Protein AF-A0AAV8YC34-F1 (afdb_monomer_lite)

Organism: NCBI:txid1265417

Structure (mmCIF, N/CA/C/O backbone):
data_AF-A0AAV8YC34-F1
#
_entry.id   AF-A0AAV8YC34-F1
#
loop_
_atom_site.group_PDB
_atom_site.id
_atom_site.type_symbol
_atom_site.label_atom_id
_atom_site.label_alt_id
_atom_site.label_comp_id
_atom_site.label_asym_id
_atom_site.label_entity_id
_atom_site.label_seq_id
_atom_site.pdbx_PDB_ins_code
_atom_site.Cartn_x
_atom_site.Cartn_y
_atom_site.Cartn_z
_atom_site.occupancy
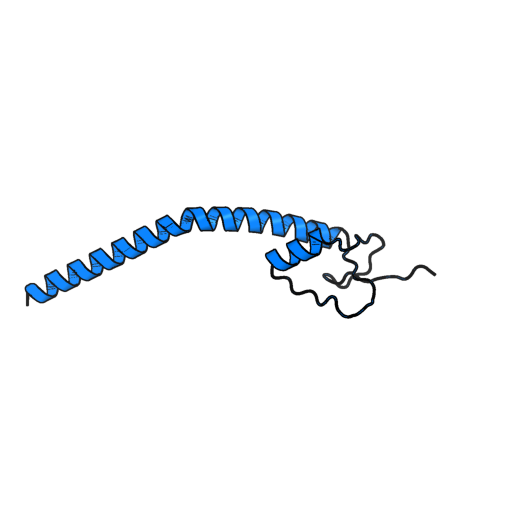_atom_site.B_iso_or_equiv
_atom_site.auth_seq_id
_atom_site.auth_comp_id
_atom_site.auth_asym_id
_atom_site.auth_atom_id
_atom_site.pdbx_PDB_model_num
ATOM 1 N N . MET A 1 1 ? -20.053 -1.691 30.825 1.00 32.19 1 MET A N 1
ATOM 2 C CA . MET A 1 1 ? -19.085 -2.709 30.366 1.00 32.19 1 MET A CA 1
ATOM 3 C C . MET A 1 1 ? -18.459 -2.171 29.091 1.00 32.19 1 MET A C 1
ATOM 5 O O . MET A 1 1 ? -19.128 -2.150 28.070 1.00 32.19 1 MET A O 1
ATOM 9 N N . THR A 1 2 ? -17.260 -1.596 29.159 1.00 45.34 2 THR A N 1
ATOM 10 C CA . THR A 1 2 ? -16.551 -1.106 27.966 1.00 45.34 2 THR A CA 1
ATOM 11 C C . THR A 1 2 ? -15.908 -2.305 27.281 1.00 45.34 2 THR A C 1
ATOM 13 O O . THR A 1 2 ? -15.032 -2.928 27.874 1.00 45.34 2 THR A O 1
ATOM 16 N N . ALA A 1 3 ? -16.378 -2.671 26.088 1.00 56.12 3 ALA A N 1
ATOM 17 C CA . ALA A 1 3 ? -15.766 -3.735 25.300 1.00 56.12 3 ALA A CA 1
ATOM 18 C C . ALA A 1 3 ? -14.323 -3.337 24.965 1.00 56.12 3 ALA A C 1
ATOM 20 O O . ALA A 1 3 ? -14.085 -2.344 24.277 1.00 56.12 3 ALA A O 1
ATOM 21 N N . GLN A 1 4 ? -13.368 -4.083 25.506 1.00 59.34 4 GLN A N 1
ATOM 22 C CA . GLN A 1 4 ? -11.952 -3.907 25.240 1.00 59.34 4 GLN A CA 1
ATOM 23 C C . GLN A 1 4 ? -11.671 -4.554 23.885 1.00 59.34 4 GLN A C 1
ATOM 25 O O . GLN A 1 4 ? -11.611 -5.774 23.767 1.00 59.34 4 GLN A O 1
ATOM 30 N N . LYS A 1 5 ? -11.639 -3.737 22.830 1.00 72.69 5 LYS A N 1
ATOM 31 C CA . LYS A 1 5 ? -11.321 -4.219 21.483 1.00 72.69 5 LYS A CA 1
ATOM 32 C C . LYS A 1 5 ? -9.798 -4.354 21.358 1.00 72.69 5 LYS A C 1
ATOM 34 O O . LYS A 1 5 ? -9.047 -3.703 22.084 1.00 72.69 5 LYS A O 1
ATOM 39 N N . ALA A 1 6 ? -9.327 -5.204 20.455 1.00 78.94 6 ALA A N 1
ATOM 40 C CA . ALA A 1 6 ? -7.903 -5.348 20.156 1.00 78.94 6 ALA A CA 1
ATOM 41 C C . ALA A 1 6 ? -7.617 -4.827 18.745 1.00 78.94 6 ALA A C 1
ATOM 43 O O . ALA A 1 6 ? -8.396 -5.057 17.820 1.00 78.94 6 ALA A O 1
ATOM 44 N N . CYS A 1 7 ? -6.496 -4.129 18.573 1.00 82.94 7 CYS A N 1
ATOM 45 C CA . CYS A 1 7 ? -6.041 -3.665 17.267 1.00 82.94 7 CYS A CA 1
ATOM 46 C C . CYS A 1 7 ? -5.704 -4.860 16.366 1.00 82.94 7 CYS A C 1
ATOM 48 O O . CYS A 1 7 ? -4.932 -5.733 16.759 1.00 82.94 7 CYS A O 1
ATOM 50 N N . LYS A 1 8 ? -6.207 -4.881 15.128 1.00 80.69 8 LYS A N 1
ATOM 51 C CA . LYS A 1 8 ? -5.959 -5.987 14.180 1.00 80.69 8 LYS A CA 1
ATOM 52 C C . LYS A 1 8 ? -4.518 -6.080 13.659 1.00 80.69 8 LYS A C 1
ATOM 54 O O . LYS A 1 8 ? -4.163 -7.099 13.079 1.00 80.69 8 LYS A O 1
ATOM 59 N N . LEU A 1 9 ? -3.705 -5.039 13.843 1.00 83.62 9 LEU A N 1
ATOM 60 C CA . LEU A 1 9 ? -2.327 -4.994 13.340 1.00 83.62 9 LEU A CA 1
ATOM 61 C C . LEU A 1 9 ? -1.301 -5.356 14.407 1.00 83.62 9 LEU A C 1
ATOM 63 O O . LEU A 1 9 ? -0.446 -6.205 14.176 1.00 83.62 9 LEU A O 1
ATOM 67 N N . CYS A 1 10 ? -1.381 -4.721 15.578 1.00 88.31 10 CYS A N 1
ATOM 68 C CA . CYS A 1 10 ? -0.445 -4.988 16.671 1.00 88.31 10 CYS A CA 1
ATOM 69 C C . CYS A 1 10 ? -0.968 -5.996 17.701 1.00 88.31 10 CYS A C 1
ATOM 71 O O . CYS A 1 10 ? -0.217 -6.361 18.601 1.00 88.31 10 CYS A O 1
ATOM 73 N N .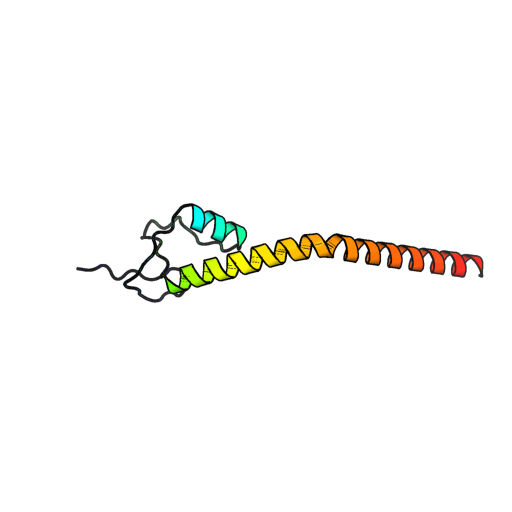 PHE A 1 11 ? -2.233 -6.427 17.599 1.00 84.19 11 PHE A N 1
ATOM 74 C CA . PHE A 1 11 ? -2.900 -7.327 18.551 1.00 84.19 11 PHE A CA 1
ATOM 75 C C . PHE A 1 11 ? -2.902 -6.818 20.002 1.00 84.19 11 PHE A C 1
ATOM 77 O O . PHE A 1 11 ? -3.111 -7.589 20.935 1.00 84.19 11 PHE A O 1
ATOM 84 N N . GLN A 1 12 ? -2.686 -5.513 20.202 1.00 85.19 12 GLN A N 1
ATOM 85 C CA . GLN A 1 12 ? -2.756 -4.864 21.508 1.00 85.19 12 GLN A CA 1
ATOM 86 C C . GLN A 1 12 ? -4.121 -4.219 21.714 1.00 85.19 12 GLN A C 1
ATOM 88 O O . GLN A 1 12 ? -4.744 -3.711 20.777 1.00 85.19 12 GLN A O 1
ATOM 93 N N . GLU A 1 13 ? -4.569 -4.209 22.961 1.00 79.50 13 GLU A N 1
ATOM 94 C CA . GLU A 1 13 ? -5.755 -3.471 23.367 1.00 79.50 13 GLU A CA 1
ATOM 95 C C . GLU A 1 13 ? -5.479 -1.968 23.293 1.00 79.50 13 GLU A C 1
ATOM 97 O O . GLU A 1 13 ? -4.415 -1.489 23.687 1.00 79.50 13 GLU A O 1
ATOM 102 N N . SER A 1 14 ? -6.452 -1.217 22.795 1.00 73.81 14 SER A N 1
ATOM 103 C CA . SER A 1 14 ? -6.416 0.244 22.785 1.00 73.81 14 SER A CA 1
ATOM 104 C C . SER A 1 14 ? -7.719 0.772 23.365 1.00 73.81 14 SER A C 1
ATOM 106 O O . SER A 1 14 ? -8.727 0.069 23.404 1.00 73.81 14 SER A O 1
ATOM 108 N N . LYS A 1 15 ? -7.700 2.009 23.850 1.00 69.62 15 LYS A N 1
ATOM 109 C CA . LYS A 1 15 ? -8.927 2.760 24.156 1.00 69.62 15 LYS A CA 1
ATOM 110 C C . LYS A 1 15 ? -9.304 3.678 22.997 1.00 69.62 15 LYS A C 1
ATOM 112 O O . LYS A 1 15 ? -10.484 3.940 22.790 1.00 69.62 15 LYS A O 1
ATOM 117 N N . ASP A 1 16 ? -8.299 4.059 22.215 1.00 67.38 16 ASP A N 1
ATOM 118 C CA . ASP A 1 16 ? -8.398 4.977 21.095 1.00 67.38 16 ASP A CA 1
ATOM 119 C C . ASP A 1 16 ? -8.308 4.167 19.801 1.00 67.38 16 ASP A C 1
ATOM 121 O O . ASP A 1 16 ? -7.256 3.620 19.437 1.00 67.38 16 ASP A O 1
ATOM 125 N N . PHE A 1 17 ? -9.459 4.015 19.155 1.00 67.62 17 PHE A N 1
ATOM 126 C CA . PHE A 1 17 ? -9.600 3.344 17.873 1.00 67.62 17 PHE A CA 1
ATOM 127 C C . PHE A 1 17 ? -10.067 4.346 16.838 1.00 67.62 17 PHE A C 1
ATOM 129 O O . PHE A 1 17 ? -11.031 5.072 17.075 1.00 67.62 17 PHE A O 1
ATOM 136 N N . GLN A 1 18 ? -9.430 4.330 15.672 1.00 66.88 18 GLN A N 1
ATOM 137 C CA . GLN A 1 18 ? -10.010 4.952 14.493 1.00 66.88 18 GLN A CA 1
ATOM 138 C C . GLN A 1 18 ? -10.868 3.917 13.766 1.00 66.88 18 GLN A C 1
ATOM 140 O O . GLN A 1 18 ? -10.484 2.750 13.617 1.00 66.88 18 GLN A O 1
ATOM 145 N N . VAL A 1 19 ? -12.061 4.343 13.354 1.00 66.12 19 VAL A N 1
ATOM 146 C CA . VAL A 1 19 ? -12.910 3.552 12.463 1.00 66.12 19 VAL A CA 1
ATOM 147 C C . VAL A 1 19 ? -12.202 3.466 11.117 1.00 66.12 19 VAL A C 1
ATOM 149 O O . VAL A 1 19 ? -11.692 4.463 10.613 1.00 66.12 19 VAL A O 1
ATOM 152 N N . ILE A 1 20 ? -12.157 2.267 10.540 1.00 67.44 20 ILE A N 1
ATOM 153 C C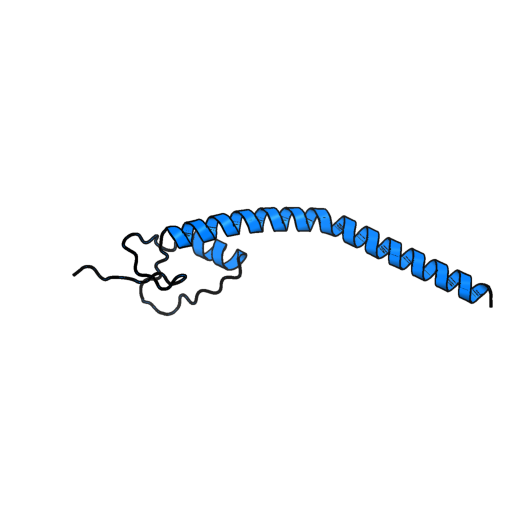A . ILE A 1 20 ? -11.615 2.069 9.196 1.00 67.44 20 ILE A CA 1
ATOM 154 C C . ILE A 1 20 ? -12.627 2.618 8.191 1.00 67.44 20 ILE A C 1
ATOM 156 O O . ILE A 1 20 ? -13.563 1.926 7.782 1.00 67.44 20 ILE A O 1
ATOM 160 N N . GLU A 1 21 ? -12.436 3.880 7.829 1.00 70.12 21 GLU A N 1
ATOM 161 C CA . GLU A 1 21 ? -13.112 4.537 6.718 1.00 70.12 21 GLU A CA 1
ATOM 162 C C . GLU A 1 21 ? -12.663 3.943 5.367 1.00 70.12 21 GLU A C 1
ATOM 164 O O . GLU A 1 21 ? -11.700 3.176 5.272 1.00 70.12 21 GLU A O 1
ATOM 169 N N . GLU A 1 22 ? -13.401 4.253 4.302 1.00 73.62 22 GLU A N 1
ATOM 170 C CA . GLU A 1 22 ? -13.157 3.721 2.954 1.00 73.62 22 GLU A CA 1
ATOM 171 C C . GLU A 1 22 ? -11.763 4.104 2.419 1.00 73.62 22 GLU A C 1
ATOM 173 O O . GLU A 1 22 ? -11.060 3.254 1.875 1.00 73.62 22 GLU A O 1
ATOM 178 N N . ASN A 1 23 ? -11.303 5.325 2.718 1.00 77.62 23 ASN A N 1
ATOM 179 C CA . ASN A 1 23 ? -9.950 5.817 2.415 1.00 77.62 23 ASN A CA 1
ATOM 180 C C . ASN A 1 23 ? -8.835 4.895 2.948 1.00 77.62 23 ASN A C 1
ATOM 182 O O . ASN A 1 23 ? -7.848 4.624 2.268 1.00 77.62 23 ASN A O 1
ATOM 186 N N . MET A 1 24 ? -9.000 4.362 4.154 1.00 81.38 24 MET A N 1
ATOM 187 C CA . MET A 1 24 ? -8.029 3.508 4.816 1.00 81.38 24 MET A CA 1
ATOM 188 C C . MET A 1 24 ? -7.979 2.136 4.146 1.00 81.38 24 MET A C 1
ATOM 190 O O . MET A 1 24 ? -6.917 1.524 4.073 1.00 81.38 24 MET A O 1
ATOM 194 N N . ARG A 1 25 ? -9.105 1.654 3.606 1.00 82.12 25 ARG A N 1
ATOM 195 C CA . ARG A 1 25 ? -9.152 0.403 2.830 1.00 82.12 25 ARG A CA 1
ATOM 196 C C . ARG A 1 25 ? -8.400 0.544 1.514 1.00 82.12 25 ARG A C 1
ATOM 198 O O . ARG A 1 25 ? -7.631 -0.350 1.175 1.00 82.12 25 ARG A O 1
ATOM 205 N N . GLU A 1 26 ? -8.578 1.665 0.819 1.00 84.00 26 GLU A N 1
ATOM 206 C CA . GLU A 1 26 ? -7.830 1.972 -0.405 1.00 84.00 26 GLU A CA 1
ATOM 207 C C . GLU A 1 26 ? -6.325 2.061 -0.131 1.00 84.00 26 GLU A C 1
ATOM 209 O O . GLU A 1 26 ? -5.525 1.455 -0.842 1.00 84.00 26 GLU A O 1
ATOM 214 N N . ILE A 1 27 ? -5.927 2.746 0.946 1.00 88.00 27 ILE A N 1
ATOM 215 C CA . ILE A 1 27 ? -4.522 2.833 1.363 1.00 88.00 27 ILE A CA 1
ATOM 216 C C . ILE A 1 27 ? -3.950 1.443 1.655 1.00 88.00 27 ILE A C 1
ATOM 218 O O . ILE A 1 27 ? -2.858 1.116 1.194 1.00 88.00 27 ILE A O 1
ATOM 222 N N . LEU A 1 28 ? -4.675 0.605 2.398 1.00 87.06 28 LEU A N 1
ATOM 223 C CA . LEU A 1 28 ? -4.245 -0.761 2.694 1.00 87.06 28 LEU A CA 1
ATOM 224 C C . LEU A 1 28 ? -4.058 -1.596 1.421 1.00 87.06 28 LEU A C 1
ATOM 226 O O . LEU A 1 28 ? -3.095 -2.362 1.348 1.00 87.06 28 LEU A O 1
ATOM 230 N N . ASP A 1 29 ? -4.914 -1.417 0.413 1.00 85.62 29 ASP A N 1
ATOM 231 C CA . ASP A 1 29 ? -4.777 -2.086 -0.884 1.00 85.62 29 ASP A CA 1
ATOM 232 C C . ASP A 1 29 ? -3.543 -1.595 -1.658 1.00 85.62 29 ASP A C 1
ATOM 234 O O . ASP A 1 29 ? -2.733 -2.408 -2.104 1.00 85.62 29 ASP A O 1
ATOM 238 N N . VAL A 1 30 ? -3.303 -0.277 -1.710 1.00 86.81 30 VAL A N 1
ATOM 239 C CA . VAL A 1 30 ? -2.076 0.305 -2.298 1.00 86.81 30 VAL A CA 1
ATOM 240 C C . VAL A 1 30 ? -0.816 -0.223 -1.604 1.00 86.81 30 VAL A C 1
ATOM 242 O O . VAL A 1 30 ? 0.212 -0.468 -2.243 1.00 86.81 30 VAL A O 1
ATOM 245 N N . LEU A 1 31 ? -0.889 -0.426 -0.290 1.00 89.44 31 LEU A N 1
ATOM 246 C CA . LEU A 1 31 ? 0.190 -0.991 0.515 1.00 89.44 31 LEU A CA 1
ATOM 247 C C . LEU A 1 31 ? 0.291 -2.522 0.426 1.00 89.44 31 LEU A C 1
ATOM 249 O O . LEU A 1 31 ? 1.223 -3.094 0.994 1.00 89.44 31 LEU A O 1
ATOM 253 N N . LEU A 1 32 ? -0.623 -3.189 -0.288 1.00 86.94 32 LEU A N 1
ATOM 254 C CA . LEU A 1 32 ? -0.745 -4.648 -0.393 1.00 86.94 32 LEU A CA 1
ATOM 255 C C . LEU A 1 32 ? -0.924 -5.346 0.969 1.00 86.94 32 LEU A C 1
ATOM 257 O O . LEU A 1 32 ? -0.601 -6.528 1.130 1.00 86.94 32 LEU A O 1
ATOM 261 N N . LEU A 1 33 ? -1.455 -4.627 1.958 1.00 84.19 33 LEU A N 1
ATOM 262 C CA . LEU A 1 33 ? -1.780 -5.146 3.279 1.00 84.19 33 LEU A CA 1
ATOM 263 C C . LEU A 1 33 ? -3.162 -5.798 3.233 1.00 84.19 33 LEU A C 1
ATOM 265 O O . LEU A 1 33 ? -4.195 -5.155 3.409 1.00 84.19 33 LEU A O 1
ATOM 269 N N . LYS A 1 34 ? -3.176 -7.114 3.011 1.00 76.69 34 LYS A N 1
ATOM 270 C CA . LYS A 1 34 ? -4.404 -7.914 3.025 1.00 76.69 34 LYS A CA 1
ATOM 271 C C . LYS A 1 34 ? -4.890 -8.116 4.454 1.00 76.69 34 LYS A C 1
ATOM 273 O O . LYS A 1 34 ? -4.491 -9.064 5.127 1.00 76.69 34 LYS A O 1
ATOM 278 N N . ILE A 1 35 ? -5.762 -7.224 4.902 1.00 76.62 35 ILE A N 1
ATOM 279 C CA . ILE A 1 35 ? -6.533 -7.402 6.129 1.00 76.62 35 ILE A CA 1
ATOM 280 C C . ILE A 1 35 ? -7.868 -8.040 5.734 1.00 76.62 35 ILE A C 1
ATOM 282 O O . ILE A 1 35 ? -8.611 -7.483 4.929 1.00 76.62 35 ILE A O 1
ATOM 286 N N . ASP A 1 36 ? -8.162 -9.230 6.258 1.00 72.62 36 ASP A N 1
ATOM 287 C CA . ASP A 1 36 ? -9.457 -9.876 6.033 1.00 72.62 36 ASP A CA 1
ATOM 288 C C . ASP A 1 36 ? -10.525 -9.125 6.824 1.00 72.62 36 ASP A C 1
ATOM 290 O O . ASP A 1 36 ? -10.475 -9.154 8.051 1.00 72.62 36 ASP A O 1
ATOM 294 N N . PHE A 1 37 ? -11.458 -8.469 6.121 1.00 69.25 37 PHE A N 1
ATOM 295 C CA . PHE A 1 37 ? -12.573 -7.699 6.681 1.00 69.25 37 PHE A CA 1
ATOM 296 C C . PHE A 1 37 ? -13.883 -8.500 6.862 1.00 69.25 37 PHE A C 1
ATOM 298 O O . PHE A 1 37 ? -14.909 -7.918 7.211 1.00 69.25 37 PHE A O 1
ATOM 305 N N . SER A 1 38 ? -13.884 -9.809 6.593 1.00 64.44 38 SER A N 1
ATOM 306 C CA . SER A 1 38 ? -15.099 -10.641 6.555 1.00 64.44 38 SER A CA 1
ATOM 307 C C . SER A 1 38 ? -15.623 -11.104 7.921 1.00 64.44 38 SER A C 1
ATOM 309 O O . SER A 1 38 ? -16.794 -11.462 8.047 1.00 64.44 38 SER A O 1
ATOM 311 N N . LEU A 1 39 ? -14.790 -11.084 8.962 1.00 58.66 39 LEU A N 1
ATOM 312 C CA . LEU A 1 39 ? -15.179 -11.443 10.322 1.00 58.66 39 LEU A CA 1
ATOM 313 C C . LEU A 1 39 ? -15.765 -10.200 10.999 1.00 58.66 39 LEU A C 1
ATOM 315 O O . LEU A 1 39 ? -15.019 -9.362 11.487 1.00 58.66 39 LEU A O 1
ATOM 319 N N . ASN A 1 40 ? -17.099 -10.104 11.012 1.00 54.06 40 ASN A N 1
ATOM 320 C CA . ASN A 1 40 ? -17.976 -9.020 11.509 1.00 54.06 40 ASN A CA 1
ATOM 321 C C . ASN A 1 40 ? -17.687 -8.409 12.908 1.00 54.06 40 ASN A C 1
ATOM 323 O O . ASN A 1 40 ? -18.483 -7.614 13.406 1.00 54.06 40 ASN A O 1
ATOM 327 N N . GLU A 1 41 ? -16.583 -8.743 13.563 1.00 56.75 41 GLU A N 1
ATOM 328 C CA . GLU A 1 41 ? -16.142 -8.136 14.812 1.00 56.75 41 GLU A CA 1
ATOM 329 C C . GLU A 1 41 ? -15.264 -6.919 14.523 1.00 56.75 41 GLU A C 1
ATOM 331 O O . GLU A 1 41 ? -14.053 -7.034 14.326 1.00 56.75 41 GLU A O 1
ATOM 336 N N . ASP A 1 42 ? -15.913 -5.753 14.504 1.00 59.81 42 ASP A N 1
ATOM 337 C CA . ASP A 1 42 ? -15.333 -4.459 14.861 1.00 59.81 42 ASP A CA 1
ATOM 338 C C . ASP A 1 42 ? -13.869 -4.278 14.436 1.00 59.81 42 ASP A C 1
ATOM 340 O O . ASP A 1 42 ? -12.945 -4.310 15.254 1.00 59.81 42 ASP A O 1
ATOM 344 N N . TYR A 1 43 ? -13.653 -4.091 13.135 1.00 68.44 43 TYR A N 1
ATOM 345 C CA . TYR A 1 43 ? -12.336 -3.791 12.593 1.00 68.44 43 TYR A CA 1
ATOM 346 C C . TYR A 1 43 ? -11.845 -2.450 13.099 1.00 68.44 43 TYR A C 1
ATOM 348 O O . TYR A 1 43 ? -12.143 -1.397 12.538 1.00 68.44 43 TYR A O 1
ATOM 356 N N . VAL A 1 44 ? -11.079 -2.512 1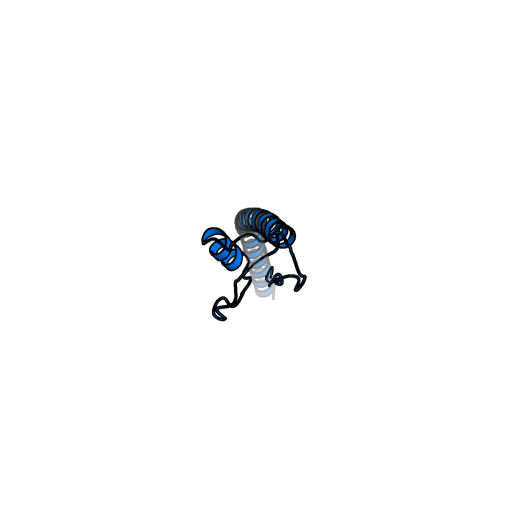4.175 1.00 74.12 44 VAL A N 1
ATOM 357 C CA . VAL A 1 44 ? -10.482 -1.345 14.782 1.00 74.12 44 VAL A CA 1
ATOM 358 C C . VAL A 1 44 ? -8.969 -1.425 14.675 1.00 74.12 44 VAL A C 1
ATOM 360 O O . VAL A 1 44 ? -8.334 -2.453 14.939 1.00 74.12 44 VAL A O 1
ATOM 363 N N . ILE A 1 45 ? -8.388 -0.311 14.258 1.00 82.56 45 ILE A N 1
ATOM 364 C CA . ILE A 1 45 ? -6.951 -0.083 14.253 1.00 82.56 45 ILE A CA 1
ATOM 365 C C . ILE A 1 45 ? -6.698 0.982 15.318 1.00 82.56 45 ILE A C 1
ATOM 367 O O . ILE A 1 45 ? -7.430 1.970 15.407 1.00 82.56 45 ILE A O 1
ATOM 371 N N . CYS A 1 46 ? -5.711 0.755 16.186 1.00 87.12 46 CYS A N 1
AT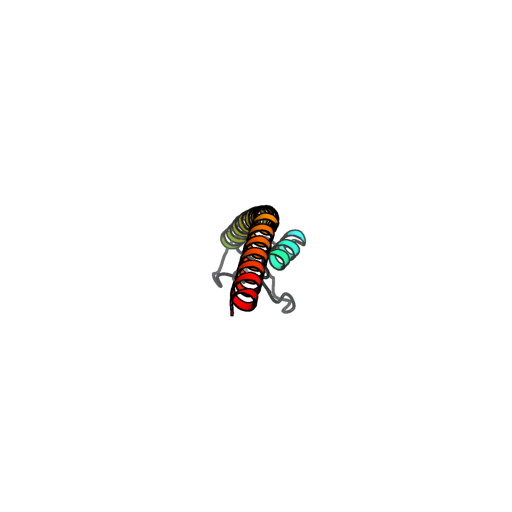OM 372 C CA . CYS A 1 46 ? -5.319 1.785 17.141 1.00 87.12 46 CYS A CA 1
ATOM 373 C C . CYS A 1 46 ? -4.638 2.945 16.407 1.00 87.12 46 CYS A C 1
ATOM 375 O O . CYS A 1 46 ? -3.987 2.733 15.384 1.00 87.12 46 CYS A O 1
ATOM 377 N N . GLU A 1 47 ? -4.745 4.152 16.952 1.00 86.06 47 GLU A N 1
ATOM 378 C CA . GLU A 1 47 ? -4.197 5.376 16.350 1.00 86.06 47 GLU A CA 1
ATOM 379 C C . GLU A 1 47 ? -2.732 5.222 15.905 1.00 86.06 47 GLU A C 1
ATOM 381 O O . GLU A 1 47 ? -2.403 5.486 14.757 1.00 86.06 47 GLU A O 1
ATOM 386 N N . ARG A 1 48 ? -1.871 4.633 16.746 1.00 88.94 48 ARG A N 1
ATOM 387 C CA . ARG A 1 48 ? -0.455 4.395 16.403 1.00 88.94 48 ARG A CA 1
ATOM 388 C C . ARG A 1 48 ? -0.260 3.554 15.143 1.00 88.94 48 ARG A C 1
ATOM 390 O O . ARG A 1 48 ? 0.662 3.792 14.362 1.00 88.94 48 ARG A O 1
ATOM 397 N N . CYS A 1 49 ? -1.080 2.521 14.971 1.00 88.94 49 CYS A N 1
ATOM 398 C CA . CYS A 1 49 ? -1.019 1.685 13.781 1.00 88.94 49 CYS A CA 1
ATOM 399 C C . CYS A 1 49 ? -1.600 2.414 12.565 1.00 88.94 49 CYS A C 1
ATOM 401 O O . CYS A 1 49 ? -1.091 2.216 11.465 1.00 88.94 49 CYS A O 1
ATOM 403 N N . ALA A 1 50 ? -2.605 3.272 12.758 1.00 87.38 50 ALA A N 1
ATOM 404 C CA . ALA A 1 50 ? -3.129 4.118 11.694 1.00 87.38 50 ALA A CA 1
ATOM 405 C C . ALA A 1 50 ? -2.076 5.132 11.214 1.00 87.38 50 ALA A C 1
ATOM 407 O O . ALA A 1 50 ? -1.774 5.173 10.024 1.00 87.38 50 ALA A O 1
ATOM 408 N N . ASP A 1 51 ? -1.416 5.845 12.127 1.00 89.25 51 ASP A N 1
ATOM 409 C CA . ASP A 1 51 ? -0.327 6.780 11.808 1.00 89.25 51 ASP A CA 1
ATOM 410 C C . ASP A 1 51 ? 0.828 6.092 11.073 1.00 89.25 51 ASP A C 1
ATOM 412 O O . ASP A 1 51 ? 1.394 6.626 10.114 1.00 89.25 51 ASP A O 1
ATOM 416 N N . SER A 1 52 ? 1.158 4.867 11.491 1.00 90.88 52 SER A N 1
ATOM 417 C CA . SER A 1 52 ? 2.178 4.050 10.827 1.00 90.88 52 SER A CA 1
ATOM 418 C C . SER A 1 52 ? 1.783 3.706 9.388 1.00 90.88 52 SER A C 1
ATOM 420 O O . SER A 1 52 ? 2.635 3.734 8.500 1.00 90.88 52 SER A O 1
ATOM 422 N N . ILE A 1 53 ? 0.502 3.411 9.141 1.00 90.69 53 ILE A N 1
ATOM 423 C CA . ILE A 1 53 ? -0.029 3.169 7.794 1.00 90.69 53 ILE A CA 1
ATOM 424 C C . ILE A 1 53 ? 0.082 4.425 6.936 1.00 90.69 53 ILE A C 1
ATOM 426 O O . ILE A 1 53 ? 0.615 4.337 5.833 1.00 90.69 53 ILE A O 1
ATOM 430 N N . TYR A 1 54 ? -0.358 5.582 7.435 1.00 90.06 54 TYR A N 1
ATOM 431 C CA . TYR A 1 54 ? -0.274 6.839 6.686 1.00 90.06 54 TYR A CA 1
ATOM 432 C C . TYR A 1 54 ? 1.174 7.199 6.346 1.00 90.06 54 TYR A C 1
ATOM 434 O O . TYR A 1 54 ? 1.486 7.488 5.193 1.00 90.06 54 TYR A O 1
ATOM 442 N N . THR A 1 55 ? 2.087 7.063 7.309 1.00 92.75 55 THR A N 1
ATOM 443 C CA . THR A 1 55 ? 3.522 7.298 7.086 1.00 92.75 55 THR A CA 1
ATOM 444 C C . THR A 1 55 ? 4.087 6.355 6.018 1.00 92.75 55 THR A C 1
ATOM 446 O O . THR A 1 55 ? 4.840 6.769 5.133 1.00 92.75 55 THR A O 1
ATOM 449 N N . PHE A 1 56 ? 3.722 5.069 6.066 1.00 92.88 56 PHE A N 1
ATOM 450 C CA . PHE A 1 56 ? 4.177 4.096 5.074 1.00 92.88 56 PHE A CA 1
ATOM 451 C C . PHE A 1 56 ? 3.562 4.343 3.692 1.00 92.88 56 PHE A C 1
ATOM 453 O O . PHE A 1 56 ? 4.238 4.164 2.679 1.00 92.88 56 PHE A O 1
ATOM 460 N N . PHE A 1 57 ? 2.312 4.799 3.636 1.00 92.75 57 PHE A N 1
ATOM 461 C CA . PHE A 1 57 ? 1.633 5.189 2.405 1.00 92.75 57 PHE A CA 1
ATOM 462 C C . PHE A 1 57 ? 2.300 6.389 1.731 1.00 92.75 57 PHE A C 1
ATOM 464 O O . PHE A 1 57 ? 2.569 6.340 0.528 1.00 92.75 57 PHE A O 1
ATOM 471 N N . GLU A 1 58 ? 2.640 7.432 2.490 1.00 94.06 58 GLU A N 1
ATOM 472 C CA . GLU A 1 58 ? 3.407 8.571 1.976 1.00 94.06 58 GLU A CA 1
ATOM 473 C C . GLU A 1 58 ? 4.761 8.116 1.429 1.00 94.06 58 GLU A C 1
ATOM 475 O O . GLU A 1 58 ? 5.109 8.421 0.285 1.00 94.06 58 GLU A O 1
ATOM 480 N N . PHE A 1 59 ? 5.495 7.307 2.201 1.00 94.88 59 PHE A N 1
ATOM 481 C CA . PHE A 1 59 ? 6.763 6.731 1.759 1.00 94.88 59 PHE A CA 1
ATOM 482 C C . PHE A 1 59 ? 6.605 5.945 0.452 1.00 94.88 59 PHE A C 1
ATOM 484 O O . PHE A 1 59 ? 7.380 6.138 -0.487 1.00 94.88 59 PHE A O 1
ATOM 491 N N . LYS A 1 60 ? 5.595 5.072 0.365 1.00 93.69 60 LYS A N 1
ATOM 492 C CA . LYS A 1 60 ? 5.345 4.238 -0.814 1.00 93.69 60 LYS A CA 1
ATOM 493 C C . LYS A 1 60 ? 4.980 5.081 -2.033 1.00 93.69 60 LYS A C 1
ATOM 495 O O . LYS A 1 60 ? 5.475 4.796 -3.121 1.00 93.69 60 LYS A O 1
ATOM 500 N N . SER A 1 61 ? 4.185 6.130 -1.849 1.00 92.94 61 SER A N 1
ATOM 501 C CA . SER A 1 61 ? 3.800 7.065 -2.910 1.00 92.94 61 SER A CA 1
ATOM 502 C C . SER A 1 61 ? 5.015 7.802 -3.477 1.00 92.94 61 SER A C 1
ATOM 504 O O . SER A 1 61 ? 5.212 7.846 -4.692 1.00 92.94 61 SER A O 1
ATOM 506 N N . VAL A 1 62 ? 5.889 8.312 -2.602 1.00 96.12 62 VAL A N 1
ATOM 507 C CA . VAL A 1 62 ? 7.155 8.945 -3.005 1.00 96.12 62 VAL A CA 1
ATOM 508 C C . VAL A 1 62 ? 8.071 7.940 -3.702 1.00 96.12 62 VAL A C 1
ATOM 510 O O . VAL A 1 62 ? 8.672 8.259 -4.729 1.00 96.12 62 VAL A O 1
ATOM 513 N N . PHE A 1 63 ? 8.169 6.719 -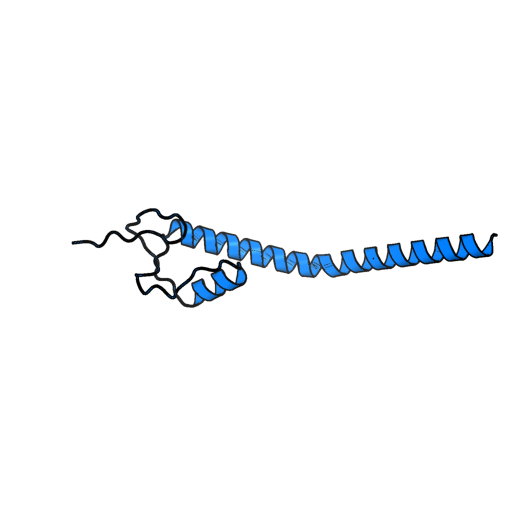3.176 1.00 95.12 63 PHE A N 1
ATOM 514 C CA . PHE A 1 63 ? 8.982 5.661 -3.765 1.00 95.12 63 PHE A CA 1
ATOM 515 C C . PHE A 1 63 ? 8.525 5.310 -5.187 1.00 95.12 63 PHE A C 1
ATOM 517 O O . PHE A 1 63 ? 9.361 5.284 -6.085 1.00 95.12 63 PHE A O 1
ATOM 524 N N . LEU A 1 64 ? 7.222 5.103 -5.409 1.00 93.81 64 LEU A N 1
ATOM 525 C CA . LEU A 1 64 ? 6.662 4.791 -6.732 1.00 93.81 64 LEU A CA 1
ATOM 526 C C . LEU A 1 64 ? 6.930 5.915 -7.739 1.00 93.81 64 LEU A C 1
ATOM 528 O O . LEU A 1 64 ? 7.410 5.659 -8.840 1.00 93.81 64 LEU A O 1
ATOM 532 N N . TYR A 1 65 ? 6.731 7.172 -7.334 1.00 95.69 65 TYR A N 1
ATOM 533 C CA . TYR A 1 65 ? 7.065 8.326 -8.171 1.00 95.69 65 TYR A CA 1
ATOM 534 C C . TYR A 1 65 ? 8.546 8.348 -8.585 1.00 95.69 65 TYR A C 1
ATOM 536 O O . TYR A 1 65 ? 8.889 8.670 -9.727 1.00 95.69 65 TYR A O 1
ATOM 544 N N . MET A 1 66 ? 9.446 8.009 -7.660 1.00 97.50 66 MET A N 1
ATOM 545 C CA . MET A 1 66 ? 10.878 7.943 -7.947 1.00 97.50 66 MET A CA 1
ATOM 546 C C . MET A 1 66 ? 11.233 6.744 -8.830 1.00 97.50 66 MET A C 1
ATOM 548 O O . MET A 1 66 ? 12.055 6.885 -9.735 1.00 97.50 66 MET A O 1
ATOM 552 N N . GLU A 1 67 ? 10.610 5.588 -8.610 1.00 96.44 67 GLU A N 1
ATOM 553 C CA . GLU A 1 67 ? 10.780 4.388 -9.429 1.00 96.44 67 GLU A CA 1
ATOM 554 C C . GLU A 1 67 ? 10.388 4.656 -10.888 1.00 96.44 67 GLU A C 1
ATOM 556 O O . GLU A 1 67 ? 11.196 4.408 -11.787 1.00 96.44 67 GLU A O 1
ATOM 561 N N . ASP A 1 68 ? 9.237 5.292 -11.119 1.00 96.88 68 ASP A N 1
ATOM 562 C CA . ASP A 1 68 ? 8.766 5.692 -12.451 1.00 96.88 68 ASP A CA 1
ATOM 563 C C . ASP A 1 68 ? 9.736 6.647 -13.155 1.00 96.88 68 ASP A C 1
ATOM 565 O O . ASP A 1 68 ? 9.937 6.579 -14.371 1.00 96.88 68 ASP A O 1
ATOM 569 N N . ARG A 1 69 ? 10.395 7.531 -12.399 1.00 96.88 69 ARG A N 1
ATOM 570 C CA . ARG A 1 69 ? 11.402 8.453 -12.941 1.00 96.88 69 ARG A CA 1
ATOM 571 C C . ARG A 1 69 ? 12.729 7.781 -13.246 1.00 96.88 69 ARG A C 1
ATOM 573 O O . ARG A 1 69 ? 13.406 8.187 -14.189 1.00 96.88 69 ARG A O 1
ATOM 580 N N . ILE A 1 70 ? 13.125 6.789 -12.457 1.00 97.31 70 ILE A N 1
ATOM 581 C CA . ILE A 1 70 ? 14.409 6.097 -12.599 1.00 97.31 70 ILE A CA 1
ATOM 582 C C . ILE A 1 70 ? 14.324 4.993 -13.667 1.00 97.31 70 ILE A C 1
ATOM 584 O O . ILE A 1 70 ? 15.296 4.779 -14.402 1.00 97.31 70 ILE A O 1
ATOM 588 N N . ALA A 1 71 ? 13.175 4.330 -13.817 1.00 97.38 71 ALA A N 1
ATOM 589 C CA . ALA A 1 71 ? 12.981 3.199 -14.725 1.00 97.38 71 ALA A CA 1
ATOM 590 C C . ALA A 1 71 ? 13.423 3.468 -16.184 1.00 97.38 71 ALA A C 1
ATOM 592 O O . ALA A 1 71 ? 14.161 2.642 -16.736 1.00 97.38 71 ALA A O 1
ATOM 593 N N . PRO A 1 72 ? 13.117 4.624 -16.814 1.00 96.38 72 PRO A N 1
ATOM 594 C CA . PRO A 1 72 ? 13.578 4.925 -18.171 1.00 96.38 72 PRO A CA 1
ATOM 595 C C . PRO A 1 72 ? 15.105 4.973 -18.309 1.00 96.38 72 PRO A C 1
ATOM 597 O O . PRO A 1 72 ? 15.653 4.580 -19.344 1.00 96.38 72 PRO A O 1
ATOM 600 N N . PHE A 1 73 ? 15.815 5.447 -17.280 1.00 96.38 73 PHE A N 1
ATOM 601 C CA . PHE A 1 73 ? 17.278 5.500 -17.285 1.00 96.38 73 PHE A CA 1
ATOM 602 C C . PHE A 1 73 ? 17.876 4.101 -17.181 1.00 96.38 73 PHE A C 1
ATOM 604 O O . PHE A 1 73 ? 18.794 3.768 -17.937 1.00 96.38 73 PHE A O 1
ATOM 611 N N . ILE A 1 74 ? 17.326 3.264 -16.297 1.00 95.62 74 ILE A N 1
ATOM 612 C CA . ILE A 1 74 ? 17.731 1.862 -16.158 1.00 95.62 74 ILE A CA 1
ATOM 613 C C . ILE A 1 74 ? 17.542 1.131 -17.489 1.00 95.62 74 ILE A C 1
ATOM 615 O O . ILE A 1 74 ? 18.472 0.476 -17.968 1.00 95.62 74 ILE A O 1
ATOM 619 N N . GLU A 1 75 ? 16.386 1.290 -18.134 1.00 95.50 75 GLU A N 1
ATOM 620 C CA . GLU A 1 75 ? 16.109 0.632 -19.411 1.00 95.50 75 GLU A CA 1
ATOM 621 C C . GLU A 1 75 ? 17.001 1.153 -20.542 1.00 95.50 75 GLU A C 1
ATOM 623 O O . GLU A 1 75 ? 17.559 0.358 -21.305 1.00 95.50 75 GLU A O 1
ATOM 628 N N . ARG A 1 76 ? 17.274 2.462 -20.602 1.00 94.94 76 ARG A N 1
ATOM 629 C CA . ARG A 1 76 ? 18.255 3.021 -21.546 1.00 94.94 76 ARG A CA 1
ATOM 630 C C . ARG A 1 76 ? 19.636 2.395 -21.362 1.00 94.94 76 ARG A C 1
ATOM 632 O O . ARG A 1 76 ? 20.231 1.931 -22.338 1.00 94.94 76 ARG A O 1
ATOM 639 N N . HIS A 1 77 ? 20.147 2.343 -20.134 1.00 93.56 77 HIS A N 1
ATOM 640 C CA . HIS A 1 77 ? 21.446 1.732 -19.849 1.00 93.56 77 HIS A CA 1
ATOM 641 C C . HIS A 1 77 ? 21.457 0.234 -20.172 1.00 93.56 77 HIS A C 1
ATOM 643 O O . HIS A 1 77 ? 22.430 -0.282 -20.731 1.00 93.56 77 HIS A O 1
ATOM 649 N N . ARG A 1 78 ? 20.364 -0.478 -19.890 1.00 93.75 78 ARG A N 1
ATOM 650 C CA . ARG A 1 78 ? 20.205 -1.895 -20.227 1.00 93.75 78 ARG A CA 1
ATOM 651 C C . ARG A 1 78 ? 20.253 -2.126 -21.738 1.00 93.75 78 ARG A C 1
ATOM 653 O O . ARG A 1 78 ? 20.944 -3.045 -22.187 1.00 93.75 78 ARG A O 1
ATOM 660 N N . LEU A 1 79 ? 19.575 -1.291 -22.524 1.00 92.94 79 LEU A N 1
ATOM 661 C CA . LEU A 1 79 ? 19.601 -1.334 -23.989 1.00 92.94 79 LEU A CA 1
ATOM 662 C C . LEU A 1 79 ? 20.991 -1.009 -24.546 1.00 92.94 79 LEU A C 1
ATOM 664 O O . LEU A 1 79 ? 21.491 -1.756 -25.388 1.00 92.94 79 LEU A O 1
ATOM 668 N N . GLN A 1 80 ? 21.660 0.025 -24.030 1.00 90.38 80 GLN A N 1
ATOM 669 C CA . GLN A 1 80 ? 23.033 0.370 -24.419 1.00 90.38 80 GLN A CA 1
ATOM 670 C C . GLN A 1 80 ? 24.007 -0.787 -24.164 1.00 90.38 80 GLN A C 1
ATOM 672 O O . GLN A 1 80 ? 24.781 -1.158 -25.049 1.00 90.38 80 GLN A O 1
ATOM 677 N N . ARG A 1 81 ? 23.933 -1.432 -22.991 1.00 89.31 81 ARG A N 1
ATOM 678 C CA . ARG A 1 81 ? 24.759 -2.612 -22.685 1.00 89.31 81 ARG A CA 1
ATOM 679 C C . ARG A 1 81 ? 24.482 -3.770 -23.641 1.00 89.31 81 ARG A C 1
ATOM 681 O O . ARG A 1 81 ? 25.425 -4.427 -24.079 1.00 89.31 81 ARG A O 1
ATOM 688 N N . LYS A 1 82 ? 23.215 -4.027 -23.991 1.00 88.94 82 LYS A N 1
ATOM 689 C CA . LYS A 1 82 ? 22.848 -5.052 -24.986 1.00 88.94 82 LYS A CA 1
ATOM 690 C C . LYS A 1 82 ? 23.405 -4.721 -26.373 1.00 88.94 82 LYS A C 1
ATOM 692 O O . LYS A 1 82 ? 23.900 -5.624 -27.045 1.00 88.94 82 LYS A O 1
ATOM 697 N N . PHE A 1 83 ? 23.352 -3.455 -26.791 1.00 84.94 83 PHE A N 1
ATOM 698 C CA . PHE A 1 83 ? 23.908 -3.009 -28.069 1.00 84.94 83 PHE A CA 1
ATOM 699 C C . PHE A 1 83 ? 25.424 -3.208 -28.122 1.00 84.94 83 PHE A C 1
ATOM 701 O O . PHE A 1 83 ? 25.914 -3.855 -29.044 1.00 84.94 83 PHE A O 1
ATOM 708 N N . CYS A 1 84 ? 26.149 -2.752 -27.096 1.00 82.94 84 CYS A N 1
ATOM 709 C CA . CYS A 1 84 ? 27.598 -2.928 -26.997 1.00 82.94 84 CYS A CA 1
ATOM 710 C C . CYS A 1 84 ? 27.991 -4.415 -27.034 1.00 82.94 84 CYS A C 1
ATOM 712 O O . CYS A 1 84 ? 28.833 -4.810 -27.836 1.00 82.94 84 CYS A O 1
ATOM 714 N N . ARG A 1 85 ? 27.300 -5.276 -26.269 1.00 82.25 85 ARG A N 1
ATOM 715 C CA . ARG A 1 85 ? 27.524 -6.733 -26.318 1.00 82.25 85 ARG A CA 1
ATOM 716 C C . ARG A 1 85 ? 27.317 -7.310 -27.719 1.00 82.25 85 ARG A C 1
ATOM 718 O O . ARG A 1 85 ? 28.166 -8.055 -28.197 1.00 82.25 85 ARG A O 1
ATOM 725 N N . ARG A 1 86 ? 26.214 -6.959 -28.393 1.00 83.25 86 ARG A N 1
ATOM 726 C CA . ARG A 1 86 ? 25.940 -7.425 -29.764 1.00 83.25 86 ARG A CA 1
ATOM 727 C C . ARG A 1 86 ? 26.993 -6.937 -30.756 1.00 83.25 86 ARG A C 1
ATOM 729 O O . ARG A 1 86 ? 27.379 -7.704 -31.632 1.00 83.25 86 ARG A O 1
ATOM 736 N N . TYR A 1 87 ? 27.441 -5.690 -30.630 1.00 80.88 87 TYR A N 1
ATOM 737 C CA . TYR A 1 87 ? 28.488 -5.133 -31.479 1.00 80.88 87 TYR A CA 1
ATOM 738 C C . TYR A 1 87 ? 29.816 -5.872 -31.279 1.00 80.88 87 TYR A C 1
ATOM 740 O O . TYR A 1 87 ? 30.370 -6.367 -32.255 1.00 80.88 87 TYR A O 1
ATOM 748 N N . CYS A 1 88 ? 30.271 -6.055 -30.034 1.00 74.50 88 CYS A N 1
ATOM 749 C CA . CYS A 1 88 ? 31.493 -6.809 -29.738 1.00 74.50 88 CYS A CA 1
ATOM 750 C C . CYS A 1 88 ? 31.432 -8.253 -30.256 1.00 74.50 88 CYS A C 1
ATOM 752 O O . CYS A 1 88 ? 32.394 -8.708 -30.868 1.00 74.50 88 CYS A O 1
ATOM 754 N N . CYS A 1 89 ? 30.303 -8.956 -30.090 1.00 74.12 89 CYS A N 1
ATOM 755 C CA . CYS A 1 89 ? 30.133 -10.299 -30.655 1.00 74.12 89 CYS A CA 1
ATOM 756 C C . CYS A 1 89 ? 30.225 -10.296 -32.186 1.00 74.12 89 CYS A C 1
ATOM 758 O O . CYS A 1 89 ? 30.919 -11.139 -32.743 1.00 74.12 89 CYS A O 1
ATOM 760 N N . LYS A 1 90 ? 29.567 -9.343 -32.865 1.00 75.31 90 LYS A N 1
ATOM 761 C CA . LYS A 1 90 ? 29.627 -9.226 -34.332 1.00 75.31 90 LYS A CA 1
ATOM 762 C C . LYS A 1 90 ? 31.039 -8.948 -34.835 1.00 75.31 90 LYS A C 1
ATOM 764 O O . LYS A 1 90 ? 31.434 -9.525 -35.843 1.00 75.31 90 LYS A O 1
ATOM 769 N N . VAL A 1 91 ? 31.777 -8.069 -34.157 1.00 75.31 91 VAL A N 1
ATOM 770 C CA . VAL A 1 91 ? 33.174 -7.775 -34.499 1.00 75.31 91 VAL A CA 1
ATOM 771 C C . VAL A 1 91 ? 34.015 -9.034 -34.323 1.00 75.31 91 VAL A C 1
ATOM 773 O O . VAL A 1 91 ? 34.617 -9.475 -35.289 1.00 75.31 91 VAL A O 1
ATOM 776 N N . TYR A 1 92 ? 33.967 -9.678 -33.155 1.00 61.59 92 TYR A N 1
ATOM 777 C CA . TYR A 1 92 ? 34.766 -10.874 -32.873 1.00 61.59 92 TYR A CA 1
ATOM 778 C C . TYR A 1 92 ? 34.494 -12.026 -33.859 1.00 61.59 92 TYR A C 1
ATOM 780 O O . TYR A 1 92 ? 35.429 -12.652 -34.345 1.00 61.59 92 TYR A O 1
ATOM 788 N N . SER A 1 93 ? 33.229 -12.247 -34.236 1.00 67.56 93 SER A N 1
ATOM 789 C CA . SER A 1 93 ? 32.846 -13.273 -35.220 1.00 67.56 93 SER A CA 1
ATOM 790 C C . SER A 1 93 ? 33.254 -12.972 -36.666 1.00 67.56 93 SER A C 1
ATOM 792 O O . SER A 1 93 ? 33.258 -13.879 -37.483 1.00 67.56 93 SER A O 1
ATOM 794 N N . ARG A 1 94 ? 33.534 -11.707 -37.011 1.00 63.53 94 ARG A N 1
ATOM 795 C CA . ARG A 1 94 ? 34.032 -11.320 -38.345 1.00 63.53 94 ARG A CA 1
ATOM 796 C C . ARG A 1 94 ? 35.558 -11.356 -38.435 1.00 63.53 94 ARG A C 1
ATOM 798 O O . ARG A 1 94 ? 36.088 -11.279 -39.535 1.00 63.53 94 ARG A O 1
ATOM 805 N N . SER A 1 95 ? 36.235 -11.423 -37.292 1.00 60.72 95 SER A N 1
ATOM 806 C CA . SER A 1 95 ? 37.696 -11.450 -37.176 1.00 60.72 95 SER A CA 1
ATOM 807 C C . SER A 1 95 ? 38.286 -12.866 -37.122 1.00 60.72 95 SER A C 1
ATOM 809 O O . SER A 1 95 ? 39.500 -12.985 -36.977 1.00 60.72 95 SER A O 1
ATOM 811 N N . SER A 1 96 ? 37.446 -13.908 -37.155 1.00 53.97 96 SER A N 1
ATOM 812 C CA . SER A 1 96 ? 37.813 -15.336 -37.101 1.00 53.97 96 SER A CA 1
ATOM 813 C C . SER A 1 96 ? 37.462 -16.009 -38.420 1.00 53.97 96 SER A C 1
ATOM 815 O O . SER A 1 96 ? 38.221 -16.910 -38.831 1.00 53.97 96 SER A O 1
#

Sequence (96 aa):
MTAQKACKLCFQESKDFQVIEENMREILDVLLLKIDFSLNEDYVICERCADSIYTFFEFKSVFLYMEDRIAPFIERHRLQRKFCRRYCCKVYSRSS

Foldseek 3Di:
DDPQDAAPPPRHTDPAWDQCDPVNVVLCVLVVPDDDPPPPPGNTHHPVVSVVSVVVSVVSVVVVVVCVVCVVVVVVVVVVVVVVVVVVVVVVVVVD

Radius of gyration: 24.61 Å; chains: 1; bounding box: 57×24×69 Å

Secondary structure (DSSP, 8-state):
-----B-TTT--B-S-EEE--HHHHHHHHHTT------S-S--EEEHHHHHHHHHHHHHHHHHHHHHHHHHHHHHHHHHHHHHHHHHHHHHHHH--

pLDDT: mean 80.87, std 13.49, range [32.19, 97.5]